Protein AF-A0A6N9EK48-F1 (afdb_monomer_lite)

pLDDT: mean 74.28, std 19.23, range [39.38, 97.25]

Structure (mmCIF, N/CA/C/O backbone):
data_AF-A0A6N9EK48-F1
#
_entry.id   AF-A0A6N9EK48-F1
#
loop_
_atom_site.group_PDB
_atom_site.id
_atom_site.type_symbol
_atom_site.label_atom_id
_atom_site.label_alt_id
_atom_site.label_comp_id
_atom_site.label_asym_id
_atom_site.label_entity_id
_atom_site.label_seq_id
_atom_site.pdbx_PDB_ins_code
_atom_site.Cartn_x
_atom_site.Cartn_y
_atom_site.Cartn_z
_atom_site.occupancy
_atom_site.B_iso_or_equiv
_atom_site.auth_seq_id
_atom_site.auth_comp_id
_atom_site.auth_asym_id
_atom_site.auth_atom_id
_atom_site.pdbx_PDB_model_num
ATOM 1 N N . LYS A 1 1 ? -5.138 18.893 -32.534 1.00 39.38 1 LYS A N 1
ATOM 2 C CA . LYS A 1 1 ? -4.232 19.835 -33.237 1.00 39.38 1 LYS A CA 1
ATOM 3 C C . LYS A 1 1 ? -2.852 19.196 -33.257 1.00 39.38 1 LYS A C 1
ATOM 5 O O . LYS A 1 1 ? -2.486 18.697 -32.199 1.00 39.38 1 LYS A O 1
ATOM 10 N N . PRO A 1 2 ? -2.141 19.183 -34.395 1.00 40.47 2 PRO A N 1
ATOM 11 C CA . PRO A 1 2 ? -0.742 18.770 -34.413 1.00 40.47 2 PRO A CA 1
ATOM 12 C C . PRO A 1 2 ? 0.052 19.804 -33.600 1.00 40.47 2 PRO A C 1
ATOM 14 O O . PRO A 1 2 ? -0.186 21.005 -33.763 1.00 40.47 2 PRO A O 1
ATOM 17 N N . GLY A 1 3 ? 0.881 19.352 -32.662 1.00 49.06 3 GLY A N 1
ATOM 18 C CA . GLY A 1 3 ? 1.654 20.216 -31.760 1.00 49.06 3 GLY A CA 1
ATOM 19 C C . GLY A 1 3 ? 1.136 20.331 -30.319 1.00 49.06 3 GLY A C 1
ATOM 20 O O . GLY A 1 3 ? 1.415 21.323 -29.653 1.00 49.06 3 GLY A O 1
ATOM 21 N N . GLN A 1 4 ? 0.365 19.360 -29.815 1.00 52.47 4 GLN A N 1
ATOM 22 C CA . GLN A 1 4 ? 0.114 19.224 -28.365 1.00 52.47 4 GLN A CA 1
ATOM 23 C C . GLN A 1 4 ? 0.674 17.916 -27.778 1.00 52.47 4 GLN A C 1
ATOM 25 O O . GLN A 1 4 ? 0.367 17.588 -26.635 1.00 52.47 4 GLN A O 1
ATOM 30 N N . GLU A 1 5 ? 1.464 17.157 -28.537 1.00 53.06 5 GLU A N 1
ATOM 31 C CA . GLU A 1 5 ? 2.051 1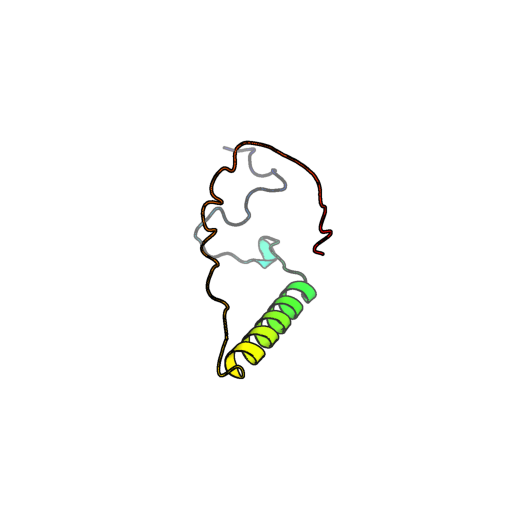5.889 -28.079 1.00 53.06 5 GLU A CA 1
ATOM 32 C C . GLU A 1 5 ? 3.225 16.051 -27.092 1.00 53.06 5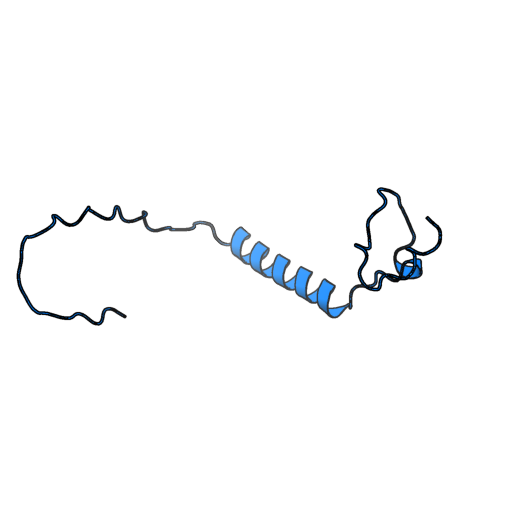 GLU A C 1
ATOM 34 O O . GLU A 1 5 ? 3.527 15.108 -26.371 1.00 53.06 5 GLU A O 1
ATOM 39 N N . ASP A 1 6 ? 3.788 17.256 -26.939 1.00 51.53 6 ASP A N 1
ATOM 40 C CA . ASP A 1 6 ? 5.072 17.451 -26.239 1.00 51.53 6 ASP A CA 1
ATOM 41 C C . ASP A 1 6 ? 4.969 18.138 -24.862 1.00 51.53 6 ASP A C 1
ATOM 43 O O . ASP A 1 6 ? 5.912 18.778 -24.395 1.00 51.53 6 ASP A O 1
ATOM 47 N N . LEU A 1 7 ? 3.817 18.061 -24.187 1.00 53.16 7 LEU A N 1
ATOM 48 C CA . LEU A 1 7 ? 3.685 18.604 -22.829 1.00 53.16 7 LEU A CA 1
ATOM 49 C C . LEU A 1 7 ? 4.147 17.563 -21.795 1.00 53.16 7 LEU A C 1
ATOM 51 O O . LEU A 1 7 ? 3.498 16.524 -21.675 1.00 53.16 7 LEU A O 1
ATOM 55 N N . PRO A 1 8 ? 5.184 17.851 -20.981 1.00 55.12 8 PRO A N 1
ATOM 56 C CA . PRO A 1 8 ? 5.837 16.863 -20.113 1.00 55.12 8 PRO A CA 1
ATOM 57 C C . PRO A 1 8 ? 4.952 16.320 -18.975 1.00 55.12 8 PRO A C 1
ATOM 59 O O . PRO A 1 8 ? 5.349 15.379 -18.298 1.00 55.12 8 PRO A O 1
ATOM 62 N N . CYS A 1 9 ? 3.762 16.899 -18.758 1.00 48.91 9 CYS A N 1
ATOM 63 C CA . CYS A 1 9 ? 2.877 16.586 -17.628 1.00 48.91 9 CYS A CA 1
ATOM 64 C C . CYS A 1 9 ? 1.388 16.459 -18.011 1.00 48.91 9 CYS A C 1
ATOM 66 O O . CYS A 1 9 ? 0.524 16.693 -17.162 1.00 48.91 9 CYS A O 1
ATOM 68 N N . ARG A 1 10 ? 1.035 16.162 -19.273 1.00 56.03 10 ARG A N 1
ATOM 69 C CA . ARG A 1 10 ? -0.376 15.862 -19.607 1.00 56.03 10 ARG A CA 1
ATOM 70 C C . ARG A 1 10 ? -0.880 14.720 -18.696 1.00 56.03 10 ARG A C 1
ATOM 72 O O . ARG A 1 10 ? -0.117 13.784 -18.472 1.00 56.03 10 ARG A O 1
ATOM 79 N N . PRO A 1 11 ? -2.114 14.773 -18.147 1.00 56.91 11 PRO A N 1
ATOM 80 C CA . PRO A 1 11 ? -2.623 13.681 -17.322 1.00 56.91 11 PRO A CA 1
ATOM 81 C C . PRO A 1 11 ? -2.629 12.415 -18.177 1.00 56.91 11 PRO A C 1
ATOM 83 O O . PRO A 1 11 ? -3.275 12.382 -19.220 1.00 56.91 11 PRO A O 1
ATOM 86 N N . LEU A 1 12 ? -1.848 11.415 -17.764 1.00 58.09 12 LEU A N 1
ATOM 87 C CA . LEU A 1 12 ? -1.487 10.261 -18.598 1.00 58.09 12 LEU A CA 1
ATOM 88 C C . LEU A 1 12 ? -2.698 9.413 -19.019 1.00 58.09 12 LEU A C 1
ATOM 90 O O . LEU A 1 12 ? -2.607 8.645 -19.961 1.00 58.09 12 LEU A O 1
ATOM 94 N N . ILE A 1 13 ? -3.858 9.611 -18.388 1.00 60.81 13 ILE A N 1
ATOM 95 C CA . ILE A 1 13 ? -5.113 8.944 -18.734 1.00 60.81 13 ILE A CA 1
ATOM 96 C C . ILE A 1 13 ? -6.117 10.016 -19.182 1.00 60.81 13 ILE A C 1
ATOM 98 O O . ILE A 1 13 ? -6.933 10.502 -18.400 1.00 60.81 13 ILE A O 1
ATOM 102 N N . GLN A 1 14 ? -6.027 10.443 -20.444 1.00 59.38 14 GLN A N 1
ATOM 103 C CA . GLN A 1 14 ? -7.040 11.300 -21.090 1.00 59.38 14 GLN A CA 1
ATOM 104 C C . GLN A 1 14 ? -8.004 10.515 -21.993 1.00 59.38 14 GLN A C 1
ATOM 106 O O . GLN A 1 14 ? -8.952 11.098 -22.516 1.00 59.38 14 GLN A O 1
ATOM 111 N N . ASN A 1 15 ? -7.798 9.204 -22.148 1.00 62.44 15 ASN A N 1
ATOM 112 C CA . ASN A 1 15 ? -8.617 8.327 -22.978 1.00 62.44 15 ASN A CA 1
ATOM 113 C C . ASN A 1 15 ? -9.182 7.169 -22.137 1.00 62.44 15 ASN A C 1
ATOM 115 O O . ASN A 1 15 ? -8.452 6.531 -21.387 1.00 62.44 15 ASN A O 1
ATOM 119 N N . TRP A 1 16 ? -10.478 6.878 -22.274 1.00 64.88 16 TRP A N 1
ATOM 120 C CA . TRP A 1 16 ? -11.172 5.784 -21.571 1.00 64.88 16 TRP A CA 1
ATOM 121 C C . TRP A 1 16 ? -11.038 4.441 -22.315 1.00 64.88 16 TRP A C 1
ATOM 123 O O . TRP A 1 16 ? -12.025 3.742 -22.540 1.00 64.88 16 TRP A O 1
ATOM 133 N N . GLY A 1 17 ? -9.827 4.114 -22.768 1.00 76.94 17 GLY A N 1
ATOM 134 C CA . GLY A 1 17 ? -9.520 2.908 -23.541 1.00 76.94 17 GLY A CA 1
ATOM 135 C C . GLY A 1 17 ? -8.440 2.061 -22.873 1.00 76.94 17 GLY A C 1
ATOM 136 O O . GLY A 1 17 ? -7.728 2.536 -21.996 1.00 76.94 17 GLY A O 1
ATOM 137 N N . TYR A 1 18 ? -8.326 0.799 -23.285 1.00 83.75 18 TYR A N 1
ATOM 138 C CA . TYR A 1 18 ? -7.250 -0.080 -22.829 1.00 83.75 18 TYR A CA 1
ATOM 139 C C . TYR A 1 18 ? -6.004 0.121 -23.688 1.00 83.75 18 TYR A C 1
ATOM 141 O O . TYR A 1 18 ? -6.094 0.143 -24.916 1.00 83.75 18 TYR A O 1
ATOM 149 N N . GLU A 1 19 ? -4.847 0.211 -23.045 1.00 82.94 19 GLU A N 1
ATOM 150 C CA . GLU A 1 19 ? -3.546 0.324 -23.697 1.00 82.94 19 GLU A CA 1
ATOM 151 C C . GLU A 1 19 ? -2.478 -0.448 -22.916 1.00 82.94 19 GLU A C 1
ATOM 153 O O . GLU A 1 19 ? -2.686 -0.836 -21.764 1.00 82.94 19 GLU A O 1
ATOM 158 N N . ASP A 1 20 ? -1.340 -0.702 -23.561 1.00 89.44 20 ASP A N 1
ATOM 159 C CA . ASP A 1 20 ? -0.180 -1.284 -22.893 1.00 89.44 20 ASP A CA 1
ATOM 160 C C . ASP A 1 20 ? 0.542 -0.209 -22.069 1.00 89.44 20 ASP A C 1
ATOM 162 O O . ASP A 1 20 ? 1.167 0.707 -22.607 1.00 89.44 20 ASP A O 1
ATOM 166 N N . LEU A 1 21 ? 0.465 -0.349 -20.746 1.00 85.81 21 LEU A N 1
ATOM 167 C CA . LEU A 1 21 ? 1.014 0.603 -19.781 1.00 85.81 21 LEU A CA 1
ATOM 168 C C . LEU A 1 21 ? 2.547 0.677 -19.826 1.00 85.81 21 LEU A C 1
ATOM 170 O O . LEU A 1 21 ? 3.112 1.734 -19.536 1.00 85.81 21 LEU A O 1
ATOM 174 N N . LEU A 1 22 ? 3.225 -0.408 -20.227 1.00 87.38 22 LEU A N 1
ATOM 175 C CA . LEU A 1 22 ? 4.682 -0.405 -20.387 1.00 87.38 22 LEU A CA 1
ATOM 176 C C . LEU A 1 22 ? 5.092 0.438 -21.597 1.00 87.38 22 LEU A C 1
ATOM 178 O O . LEU A 1 22 ? 5.991 1.271 -21.484 1.00 87.38 22 LEU A O 1
ATOM 182 N N . ALA A 1 23 ? 4.407 0.262 -22.730 1.00 86.88 23 ALA A N 1
ATOM 183 C CA . ALA A 1 23 ? 4.633 1.059 -23.934 1.00 86.88 23 ALA A CA 1
ATOM 184 C C . ALA A 1 23 ? 4.263 2.541 -23.735 1.00 86.88 23 ALA A C 1
ATOM 186 O O . ALA A 1 23 ? 4.931 3.415 -24.284 1.00 86.88 23 ALA A O 1
ATOM 187 N N . ALA A 1 24 ? 3.247 2.827 -22.913 1.00 85.12 24 ALA A N 1
ATOM 188 C CA . ALA A 1 24 ? 2.850 4.183 -22.530 1.00 85.12 24 ALA A CA 1
ATOM 189 C C . ALA A 1 24 ? 3.812 4.854 -21.522 1.00 85.12 24 ALA A C 1
ATOM 191 O O . ALA A 1 24 ? 3.668 6.040 -21.228 1.00 85.12 24 ALA A O 1
ATOM 192 N N . GLY A 1 25 ? 4.792 4.118 -20.980 1.00 86.12 25 GLY A N 1
ATOM 193 C CA . GLY A 1 25 ? 5.755 4.639 -20.003 1.00 86.12 25 GLY A CA 1
ATOM 194 C C . GLY A 1 25 ? 5.174 4.860 -18.602 1.00 86.12 25 GLY A C 1
ATOM 195 O O . GLY A 1 25 ? 5.795 5.537 -17.781 1.00 86.12 25 GLY A O 1
ATOM 196 N N . ILE A 1 26 ? 4.004 4.286 -18.310 1.00 84.31 26 ILE A N 1
ATOM 197 C CA . ILE A 1 26 ? 3.341 4.363 -17.005 1.00 84.31 26 ILE A CA 1
ATOM 198 C C . ILE A 1 26 ? 3.851 3.200 -16.153 1.00 84.31 26 ILE A C 1
ATOM 200 O O . ILE A 1 26 ? 3.290 2.104 -16.151 1.00 84.31 26 ILE A O 1
ATOM 204 N N . VAL A 1 27 ? 4.961 3.429 -15.452 1.00 88.88 27 VAL A N 1
ATOM 205 C CA . VAL A 1 27 ? 5.625 2.408 -14.632 1.00 88.88 27 VAL A CA 1
ATOM 206 C C . VAL A 1 27 ? 5.767 2.901 -13.199 1.00 88.88 27 VAL A C 1
ATOM 208 O O . VAL A 1 27 ? 6.473 3.872 -12.934 1.00 88.88 27 VAL A O 1
ATOM 211 N N . ASP A 1 28 ? 5.143 2.189 -12.263 1.00 92.62 28 ASP A N 1
ATOM 212 C CA . ASP A 1 28 ? 5.319 2.446 -10.837 1.00 92.62 28 ASP A CA 1
ATOM 21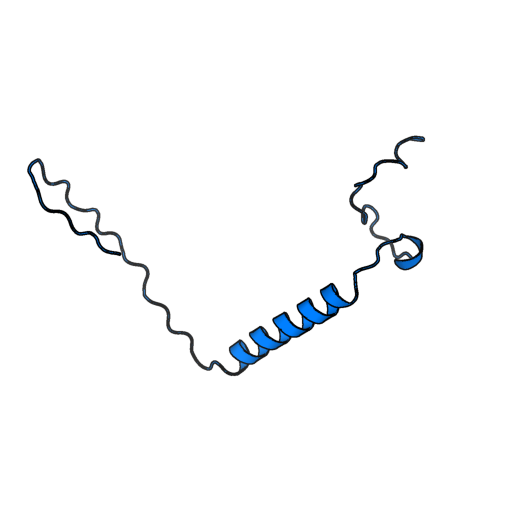3 C C . ASP A 1 28 ? 6.580 1.746 -10.300 1.00 92.62 28 ASP A C 1
ATOM 215 O O . ASP A 1 28 ? 6.805 0.560 -10.570 1.00 92.62 28 ASP A O 1
ATOM 219 N N . PRO A 1 29 ? 7.415 2.425 -9.489 1.00 92.94 29 PRO A N 1
ATOM 220 C CA . PRO A 1 29 ? 8.545 1.778 -8.840 1.00 92.94 29 PRO A CA 1
A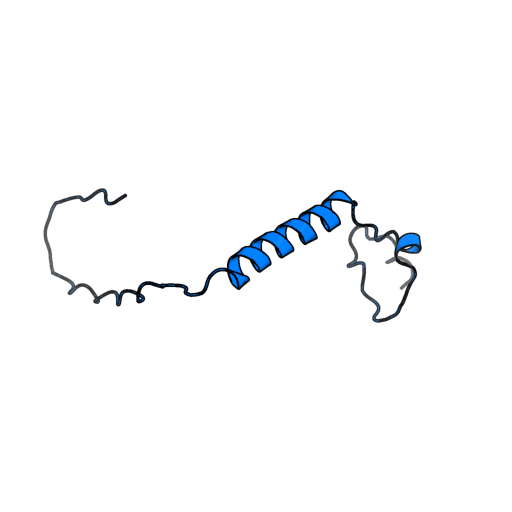TOM 221 C C . PRO A 1 29 ? 8.071 0.647 -7.923 1.00 92.94 29 PRO A C 1
ATOM 223 O O . PRO A 1 29 ? 7.204 0.851 -7.075 1.00 92.94 29 PRO A O 1
ATOM 226 N N . ALA A 1 30 ? 8.724 -0.517 -7.986 1.00 94.06 30 ALA A N 1
ATOM 227 C CA . ALA A 1 30 ? 8.336 -1.695 -7.198 1.00 94.06 30 ALA A CA 1
ATOM 228 C C . ALA A 1 30 ? 8.213 -1.422 -5.683 1.00 94.06 30 ALA A C 1
ATOM 230 O O . ALA A 1 30 ? 7.383 -2.016 -4.992 1.00 94.06 30 ALA A O 1
ATOM 231 N N . LYS A 1 31 ? 9.020 -0.490 -5.152 1.00 94.44 31 LYS A N 1
ATOM 232 C CA . LYS A 1 31 ? 8.945 -0.060 -3.749 1.00 94.44 31 LYS A CA 1
ATOM 233 C C . LYS A 1 31 ? 7.615 0.626 -3.420 1.00 94.44 31 LYS A C 1
ATOM 235 O O . LYS A 1 31 ? 7.095 0.393 -2.335 1.00 94.44 31 LYS A O 1
ATOM 240 N N . VAL A 1 32 ? 7.067 1.435 -4.327 1.00 96.75 32 VAL A N 1
ATOM 241 C CA . VAL A 1 32 ? 5.806 2.164 -4.118 1.00 96.75 32 VAL A CA 1
ATOM 242 C C . VAL A 1 32 ? 4.658 1.172 -3.971 1.00 96.75 32 VAL A C 1
ATOM 244 O O . VAL A 1 32 ? 3.992 1.168 -2.937 1.00 96.75 32 VAL A O 1
ATOM 247 N N . THR A 1 33 ? 4.495 0.256 -4.929 1.00 95.12 33 THR A N 1
ATOM 248 C CA . THR A 1 33 ? 3.420 -0.747 -4.899 1.00 95.12 33 THR A CA 1
ATOM 249 C C . THR A 1 33 ? 3.544 -1.682 -3.694 1.00 95.12 33 THR A C 1
ATOM 251 O O . THR A 1 33 ? 2.557 -1.944 -3.006 1.00 95.12 33 THR A O 1
ATOM 254 N N . ARG A 1 34 ? 4.763 -2.146 -3.375 1.00 96.69 34 ARG A N 1
ATOM 255 C CA . ARG A 1 34 ? 5.000 -3.026 -2.219 1.00 96.69 34 ARG A CA 1
ATOM 256 C C . ARG A 1 34 ? 4.685 -2.331 -0.898 1.00 96.69 34 ARG A C 1
ATOM 258 O O . ARG A 1 34 ? 3.977 -2.899 -0.071 1.00 96.69 34 ARG A O 1
ATOM 265 N N . SER A 1 35 ? 5.219 -1.129 -0.684 1.00 96.31 35 SER A N 1
ATOM 266 C CA . SER A 1 35 ? 4.996 -0.388 0.559 1.00 96.31 35 SER A CA 1
ATOM 267 C C . SER A 1 35 ? 3.532 0.016 0.720 1.00 96.31 35 SER A C 1
ATOM 269 O O . SER A 1 35 ? 3.003 -0.106 1.821 1.00 96.31 35 SER A O 1
ATOM 271 N N . ALA A 1 36 ? 2.855 0.416 -0.361 1.00 96.81 36 ALA A N 1
ATOM 272 C CA . ALA A 1 36 ? 1.428 0.726 -0.329 1.00 96.81 36 ALA A CA 1
ATOM 273 C C . ALA A 1 36 ? 0.596 -0.482 0.129 1.00 96.81 36 ALA A C 1
ATOM 275 O O . ALA A 1 36 ? -0.205 -0.359 1.056 1.00 96.81 36 ALA A O 1
ATOM 276 N N . LEU A 1 37 ? 0.840 -1.662 -0.453 1.00 95.81 37 LEU A N 1
ATOM 277 C CA . LEU A 1 37 ? 0.118 -2.882 -0.091 1.00 95.81 37 LEU A CA 1
ATOM 278 C C . LEU A 1 37 ? 0.390 -3.310 1.357 1.00 95.81 37 LEU A C 1
ATOM 280 O O . LEU A 1 37 ? -0.539 -3.655 2.081 1.00 95.81 37 LEU A O 1
ATOM 284 N N . GLN A 1 38 ? 1.652 -3.271 1.793 1.00 96.88 38 GLN A N 1
ATOM 285 C CA . GLN A 1 38 ? 2.029 -3.646 3.160 1.00 96.88 38 GLN A CA 1
ATOM 286 C C . GLN A 1 38 ? 1.406 -2.715 4.205 1.00 96.88 38 GLN A C 1
ATOM 288 O O . GL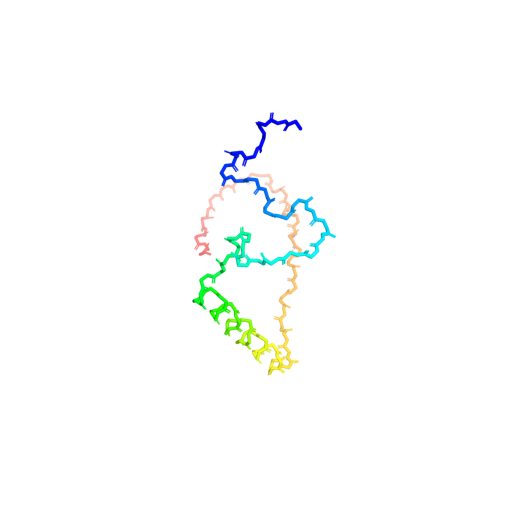N A 1 38 ? 0.890 -3.188 5.216 1.00 96.88 38 GLN A O 1
ATOM 293 N N . ASN A 1 39 ? 1.404 -1.406 3.947 1.00 94.75 39 ASN A N 1
ATOM 294 C CA . ASN A 1 39 ? 0.785 -0.428 4.838 1.00 94.75 39 ASN A CA 1
ATOM 295 C C . ASN A 1 39 ? -0.737 -0.619 4.895 1.00 94.75 39 ASN A C 1
ATOM 297 O O . ASN A 1 39 ? -1.306 -0.627 5.985 1.00 94.75 39 ASN A O 1
ATOM 301 N N . ALA A 1 40 ? -1.386 -0.839 3.746 1.00 95.88 40 ALA A N 1
ATOM 302 C CA . ALA A 1 40 ? -2.821 -1.111 3.686 1.00 95.88 40 ALA A CA 1
ATOM 303 C C . ALA A 1 40 ? -3.192 -2.388 4.456 1.00 95.88 40 ALA A C 1
ATOM 305 O O . ALA A 1 40 ? -4.107 -2.366 5.278 1.00 95.88 40 ALA A O 1
ATOM 306 N N . ALA A 1 41 ? -2.448 -3.478 4.249 1.00 96.94 41 ALA A N 1
ATOM 307 C CA . ALA A 1 41 ? -2.661 -4.736 4.960 1.00 96.94 41 ALA A CA 1
ATOM 308 C C . ALA A 1 41 ? -2.450 -4.592 6.478 1.00 96.94 41 ALA A C 1
ATOM 310 O O . ALA A 1 41 ? -3.201 -5.177 7.253 1.00 96.94 41 ALA A O 1
ATOM 311 N N . SER A 1 42 ? -1.473 -3.787 6.906 1.00 97.25 42 SER A N 1
ATOM 312 C CA . SER A 1 42 ? -1.212 -3.507 8.324 1.00 97.25 42 SER A CA 1
ATOM 313 C C . SER A 1 42 ? -2.398 -2.810 9.002 1.00 97.25 42 SER A C 1
ATOM 315 O O . SER A 1 42 ? -2.898 -3.290 10.021 1.00 97.25 42 SER A O 1
ATOM 317 N N . ILE A 1 43 ? -2.911 -1.725 8.404 1.00 95.94 43 ILE A N 1
ATOM 318 C CA . ILE A 1 43 ? -4.092 -1.021 8.928 1.00 95.94 43 ILE A CA 1
ATOM 319 C C . ILE A 1 43 ? -5.324 -1.931 8.903 1.00 95.94 43 ILE A C 1
ATOM 321 O O . ILE A 1 43 ? -6.047 -1.999 9.894 1.00 95.94 43 ILE A O 1
ATOM 325 N N . ALA A 1 44 ? -5.548 -2.661 7.806 1.00 94.44 44 ALA A N 1
ATOM 326 C CA . ALA A 1 44 ? -6.667 -3.594 7.698 1.00 94.44 44 ALA A CA 1
ATOM 327 C C . ALA A 1 44 ? -6.615 -4.678 8.787 1.00 94.44 44 ALA A C 1
ATOM 329 O O . ALA A 1 44 ? -7.642 -4.986 9.387 1.00 94.44 44 ALA A O 1
ATOM 330 N N . GLY A 1 45 ? -5.423 -5.206 9.089 1.00 95.44 45 GLY A N 1
ATOM 331 C CA . GLY A 1 45 ? -5.209 -6.150 10.184 1.00 95.44 45 GLY A CA 1
ATOM 332 C C . GLY A 1 45 ? -5.589 -5.558 11.539 1.00 95.44 45 GLY A C 1
ATOM 333 O O . GLY A 1 45 ? -6.372 -6.167 12.263 1.00 95.44 45 GLY A O 1
ATOM 334 N N . MET A 1 46 ? -5.113 -4.348 11.852 1.00 92.31 46 MET A N 1
ATOM 335 C CA . MET A 1 46 ? -5.478 -3.667 13.100 1.00 92.31 46 MET A CA 1
ATOM 336 C C . MET A 1 46 ? -6.990 -3.463 13.219 1.00 92.31 46 MET A C 1
ATOM 338 O O . MET A 1 46 ? -7.560 -3.806 14.252 1.00 92.31 46 MET A O 1
ATOM 342 N N . VAL A 1 47 ? -7.642 -2.964 12.163 1.00 92.56 47 VAL A N 1
ATOM 343 C CA . VAL A 1 47 ? -9.095 -2.724 12.148 1.00 92.56 47 VAL A CA 1
ATOM 344 C C . VAL A 1 47 ? -9.875 -4.022 12.359 1.00 92.56 47 VAL A C 1
ATOM 346 O O . VAL A 1 47 ? -10.786 -4.039 13.176 1.00 92.56 47 VAL A O 1
ATOM 349 N N . LEU A 1 48 ? -9.502 -5.115 11.685 1.00 93.38 48 LEU A N 1
ATOM 350 C CA . LEU A 1 48 ? -10.191 -6.404 11.827 1.00 93.38 48 LEU A CA 1
ATOM 351 C C . LEU A 1 48 ? -10.062 -7.009 13.230 1.00 93.38 48 LEU A C 1
ATOM 353 O O . LEU A 1 48 ? -10.967 -7.709 13.663 1.00 93.38 48 LEU A O 1
ATOM 357 N N . THR A 1 49 ? -8.950 -6.765 13.926 1.00 92.94 49 THR A N 1
ATOM 358 C CA . THR A 1 49 ? -8.730 -7.263 15.298 1.00 92.94 49 THR A CA 1
ATOM 359 C C . THR A 1 49 ? -9.210 -6.305 16.389 1.00 92.94 49 THR A C 1
ATOM 361 O O . THR A 1 49 ? -9.164 -6.646 17.570 1.00 92.94 49 THR A O 1
ATOM 364 N N . THR A 1 50 ? -9.634 -5.094 16.020 1.00 87.88 50 THR A N 1
ATOM 365 C CA . THR A 1 50 ? -10.132 -4.094 16.968 1.00 87.88 50 THR A CA 1
ATOM 366 C C . THR A 1 50 ? -11.647 -4.217 17.065 1.00 87.88 50 THR A C 1
ATOM 368 O O . THR A 1 50 ? -12.381 -3.684 16.241 1.00 87.88 50 THR A O 1
ATOM 371 N N . GLU A 1 51 ? -12.120 -4.907 18.098 1.00 88.62 51 GLU A N 1
ATOM 372 C CA . GLU A 1 51 ? -13.552 -5.170 18.315 1.00 88.62 51 GLU A CA 1
ATOM 373 C C . GLU A 1 51 ? -14.369 -3.914 18.684 1.00 88.62 51 GLU A C 1
ATOM 375 O O . GLU A 1 51 ? -15.590 -3.900 18.541 1.00 88.62 51 GLU A O 1
ATOM 380 N N . CYS A 1 52 ? -13.729 -2.851 19.191 1.00 87.38 52 CYS A N 1
ATOM 381 C CA . CYS A 1 52 ? -14.413 -1.624 19.606 1.00 87.38 52 CYS A CA 1
ATOM 382 C C . CYS A 1 52 ? -13.524 -0.383 19.450 1.00 87.38 52 CYS A C 1
ATOM 384 O O . CYS A 1 52 ? -12.334 -0.417 19.761 1.00 87.38 52 CYS A O 1
ATOM 386 N N . ILE A 1 53 ? -14.132 0.725 19.017 1.00 85.44 53 ILE A N 1
ATOM 387 C CA . ILE A 1 53 ? -13.520 2.055 18.955 1.00 85.44 53 ILE A CA 1
ATOM 388 C C . ILE A 1 53 ? -14.324 2.971 19.879 1.00 85.44 53 ILE A C 1
ATOM 390 O O . ILE A 1 53 ? -15.522 3.166 19.674 1.00 85.44 53 ILE A O 1
ATOM 394 N N . VAL A 1 54 ? -13.666 3.533 20.893 1.00 91.12 54 VAL A N 1
ATOM 395 C CA . VAL A 1 54 ? -14.256 4.537 21.787 1.00 91.12 54 VAL A CA 1
ATOM 396 C C . VAL A 1 54 ? -13.882 5.918 21.261 1.00 91.12 54 VAL A C 1
ATOM 398 O O . VAL A 1 54 ? -12.708 6.186 21.020 1.00 91.12 54 VAL A O 1
ATOM 401 N N . ALA A 1 55 ? -14.879 6.779 21.072 1.00 91.62 55 ALA A N 1
ATOM 402 C CA . ALA A 1 55 ? -14.691 8.175 20.701 1.00 91.62 55 ALA A CA 1
ATOM 403 C C . ALA A 1 55 ? -15.330 9.070 21.766 1.00 91.62 55 ALA A C 1
ATOM 405 O O . ALA A 1 55 ? -16.449 8.797 22.210 1.00 91.62 55 ALA A O 1
ATOM 406 N N . ASP A 1 56 ? -14.627 10.132 22.155 1.00 89.38 56 ASP A N 1
ATOM 407 C CA . ASP A 1 56 ? -15.175 11.151 23.044 1.00 89.38 56 ASP A CA 1
ATOM 408 C C . ASP A 1 56 ? -16.301 11.919 22.346 1.00 89.38 56 ASP A C 1
ATOM 410 O O . ASP A 1 56 ? -16.291 12.122 21.125 1.00 89.38 56 ASP A O 1
ATOM 414 N N . LEU A 1 57 ? -17.301 12.351 23.117 1.00 86.38 57 LEU A N 1
ATOM 415 C CA . LEU A 1 57 ? -18.352 13.194 22.564 1.00 86.38 57 LEU A CA 1
ATOM 416 C C . LEU A 1 57 ? -17.759 14.555 22.177 1.00 86.38 57 LEU A C 1
ATOM 418 O O . LEU A 1 57 ? -16.975 15.114 22.944 1.00 86.38 57 LEU A O 1
ATOM 422 N N . PRO A 1 58 ? -18.165 15.135 21.033 1.00 84.44 58 PRO A N 1
ATOM 423 C CA . PRO A 1 58 ? -17.759 16.488 20.690 1.00 84.44 58 PRO A CA 1
ATOM 424 C C . PRO A 1 58 ? -18.247 17.446 21.780 1.00 84.44 58 PRO A C 1
ATOM 426 O O . PRO A 1 58 ? -19.450 17.530 22.050 1.00 84.44 58 PRO A O 1
ATOM 429 N N . GLU A 1 59 ? -17.317 18.166 22.407 1.00 81.19 59 GLU A N 1
ATOM 430 C CA . GLU A 1 59 ? -17.655 19.172 23.406 1.00 81.19 59 GLU A CA 1
ATOM 431 C C . GLU A 1 59 ? -18.558 20.231 22.768 1.00 81.19 59 GLU A C 1
ATOM 433 O O . GLU A 1 59 ? -18.205 20.889 21.780 1.00 81.19 59 GLU A O 1
ATOM 438 N N . LYS A 1 60 ? -19.750 20.426 23.340 1.00 74.25 60 LYS A N 1
ATOM 439 C CA . LYS A 1 60 ? -20.497 21.651 23.079 1.00 74.25 60 LYS A CA 1
ATOM 440 C C . LYS A 1 60 ? -19.676 22.763 23.709 1.00 74.25 60 LYS A C 1
ATOM 442 O O . LYS A 1 60 ? -19.655 22.873 24.928 1.00 74.25 60 LYS A O 1
ATOM 447 N N . LYS A 1 61 ? -19.020 23.582 22.884 1.00 66.94 61 LYS A N 1
ATOM 448 C CA . LYS A 1 61 ? -18.547 24.896 23.322 1.00 66.94 61 LYS A CA 1
ATOM 449 C C . LYS A 1 61 ? -19.766 25.626 23.871 1.00 66.94 61 LYS A C 1
ATOM 451 O O . LYS A 1 61 ? -20.585 26.123 23.095 1.00 66.94 61 LYS A O 1
ATOM 456 N N . GLU A 1 62 ? -19.935 25.626 25.189 1.00 58.56 62 GLU A N 1
ATOM 457 C CA . GLU A 1 62 ? -20.847 26.559 25.824 1.00 58.56 62 GLU A CA 1
ATOM 458 C C . GLU A 1 62 ? -20.385 27.938 25.368 1.00 58.56 62 GLU A C 1
ATOM 460 O O . GLU A 1 62 ? -19.201 28.271 25.462 1.00 58.56 62 GLU A O 1
ATOM 465 N N . ALA A 1 63 ? -21.289 28.699 24.748 1.00 57.81 63 ALA A N 1
ATOM 466 C CA . ALA A 1 63 ? -21.020 30.090 24.453 1.00 57.81 63 ALA A CA 1
ATOM 467 C C . ALA A 1 63 ? -20.720 30.741 25.801 1.00 57.81 63 ALA A C 1
ATOM 469 O O . ALA A 1 63 ? -21.637 30.947 26.597 1.00 57.81 63 ALA A O 1
ATOM 470 N N . ALA A 1 64 ? -19.432 30.965 26.074 1.00 57.00 64 ALA A N 1
ATOM 471 C CA . ALA A 1 64 ? -18.988 31.594 27.299 1.00 57.00 64 ALA A CA 1
ATOM 472 C C . ALA A 1 64 ? -19.829 32.865 27.467 1.00 57.00 64 ALA A C 1
ATOM 474 O O . ALA A 1 64 ? -19.876 33.676 26.531 1.00 57.00 64 ALA A O 1
ATOM 475 N N . PRO A 1 65 ? -20.560 33.029 28.585 1.00 50.50 65 PRO A N 1
ATOM 476 C CA . PRO A 1 65 ? -21.284 34.262 28.812 1.00 50.50 65 PRO A CA 1
ATOM 477 C C . PRO A 1 65 ? -20.263 35.392 28.724 1.00 50.50 65 PRO A C 1
ATOM 479 O O . PRO A 1 65 ? -19.242 35.368 29.410 1.00 50.50 65 PRO A O 1
ATOM 482 N N . ALA A 1 66 ? -20.504 36.345 27.822 1.00 55.78 66 ALA A N 1
ATOM 483 C CA . ALA A 1 66 ? -19.663 37.520 27.682 1.00 55.78 66 ALA A CA 1
ATOM 484 C C . ALA A 1 66 ? -19.718 38.294 29.005 1.00 55.78 66 ALA A C 1
ATOM 486 O O . ALA A 1 66 ? -20.656 39.049 29.255 1.00 55.78 66 ALA A O 1
ATOM 487 N N . ALA A 1 67 ? -18.742 38.053 29.880 1.00 48.97 67 ALA A N 1
ATOM 488 C CA . ALA A 1 67 ? -18.600 38.781 31.125 1.00 48.97 67 ALA A CA 1
ATOM 489 C C . ALA A 1 67 ? -18.002 40.162 30.804 1.00 48.97 67 ALA A C 1
ATOM 491 O O . ALA A 1 67 ? -16.918 40.244 30.215 1.00 48.97 67 ALA A O 1
ATOM 492 N N . PRO A 1 68 ? -18.692 41.263 31.144 1.00 45.50 68 PRO A N 1
ATOM 493 C CA . PRO A 1 68 ? -18.172 42.596 30.915 1.00 45.50 68 PRO A CA 1
ATOM 494 C C . PRO A 1 68 ? -17.095 42.912 31.958 1.00 45.50 68 PRO A C 1
ATOM 496 O O . PRO A 1 68 ? -17.391 43.307 33.081 1.00 45.50 68 PRO A O 1
ATOM 499 N N . GLY A 1 69 ? -15.837 42.790 31.537 1.00 50.91 69 GLY A N 1
ATOM 500 C CA . GLY A 1 69 ? -14.696 43.443 32.170 1.00 50.91 69 GLY A CA 1
ATOM 501 C C . GLY A 1 69 ? -13.909 42.606 33.180 1.00 50.91 69 GLY A C 1
ATOM 502 O O . GLY A 1 69 ? -14.459 42.004 34.092 1.00 50.91 69 GLY A O 1
ATOM 503 N N . GLY A 1 70 ? -12.582 42.704 33.053 1.00 42.03 70 GLY A N 1
ATOM 504 C CA . GLY A 1 70 ? -11.652 42.543 34.168 1.00 42.03 70 GLY A CA 1
ATOM 505 C C . GLY A 1 70 ? -10.818 41.264 34.175 1.00 42.03 70 GLY A C 1
ATOM 506 O O . GLY A 1 70 ? -11.265 40.242 34.663 1.00 42.03 70 GLY A O 1
ATOM 507 N N . GLY A 1 71 ? -9.555 41.408 33.762 1.00 47.75 71 GLY A N 1
ATOM 508 C CA . GLY A 1 71 ? -8.416 41.043 34.610 1.00 47.75 71 GLY A CA 1
ATOM 509 C C . GLY A 1 71 ? -7.984 39.575 34.705 1.00 47.75 71 GLY A C 1
ATOM 510 O O . GLY A 1 71 ? -8.675 38.758 35.285 1.00 47.75 71 GLY A O 1
ATOM 511 N N . MET A 1 72 ? -6.722 39.364 34.312 1.00 53.31 72 MET A N 1
ATOM 512 C CA . MET A 1 72 ? -5.708 38.543 34.994 1.00 53.31 72 MET A CA 1
ATOM 513 C C . MET A 1 72 ? -5.953 37.034 35.164 1.00 53.31 72 MET A C 1
ATOM 515 O O . MET A 1 72 ? -6.809 36.607 35.924 1.00 53.31 72 MET A O 1
ATOM 519 N N . GLY A 1 73 ? -5.016 36.246 34.636 1.00 51.47 73 GLY A N 1
ATOM 520 C CA . GLY A 1 73 ? -4.767 34.880 35.098 1.00 51.47 73 GLY A CA 1
ATOM 521 C C . GLY A 1 73 ? -4.585 33.954 33.918 1.00 51.47 73 GLY A C 1
ATOM 522 O O . GLY A 1 73 ? -5.547 33.639 33.235 1.00 51.47 73 GLY A O 1
ATOM 523 N N . GLY A 1 74 ? -3.329 33.635 33.621 1.00 59.28 74 GLY A N 1
ATOM 524 C CA . GLY A 1 74 ? -2.996 32.722 32.545 1.00 59.28 74 GLY A CA 1
ATOM 525 C C . GLY A 1 74 ? -3.197 31.284 32.969 1.00 59.28 74 GLY A C 1
ATOM 526 O O . GLY A 1 74 ? -3.033 30.979 34.140 1.00 59.28 74 GLY A O 1
ATOM 527 N N . ASP A 1 75 ? -3.410 30.433 31.979 1.00 53.97 75 ASP A N 1
ATOM 528 C CA . ASP A 1 75 ? -3.148 29.010 32.075 1.00 53.97 75 ASP A CA 1
ATOM 529 C C . ASP A 1 75 ? -2.530 28.592 30.736 1.00 53.97 75 ASP A C 1
ATOM 531 O O . ASP A 1 75 ? -3.148 28.665 29.672 1.00 53.97 75 ASP A O 1
ATOM 535 N N . PHE A 1 76 ? -1.234 28.270 30.794 1.00 54.47 76 PHE A N 1
ATOM 536 C CA . PHE A 1 76 ? -0.546 27.471 29.787 1.00 54.47 76 PHE A CA 1
ATOM 537 C C . PHE A 1 76 ? -1.101 26.049 29.903 1.00 54.47 76 PHE A C 1
ATOM 539 O O . PHE A 1 76 ? -0.475 25.184 30.514 1.00 54.47 76 PHE A O 1
ATOM 546 N N . ASP A 1 77 ? -2.280 25.829 29.338 1.00 58.09 77 ASP A N 1
ATOM 547 C CA . ASP A 1 77 ? -2.742 24.484 29.033 1.00 58.09 77 ASP A CA 1
ATOM 548 C C . ASP A 1 77 ? -2.112 24.068 27.703 1.00 58.09 77 ASP A C 1
ATOM 550 O O . ASP A 1 77 ? -2.300 24.708 26.668 1.00 58.09 77 ASP A O 1
ATOM 554 N N . TYR A 1 78 ? -1.258 23.054 27.833 1.00 44.56 78 TYR A N 1
ATOM 555 C CA . TYR A 1 78 ? -0.424 22.392 26.831 1.00 44.56 78 TYR A CA 1
ATOM 556 C C . TYR A 1 78 ? -1.069 22.241 25.445 1.00 44.56 78 TYR A C 1
ATOM 558 O O . TYR A 1 78 ? -2.214 21.740 25.371 1.00 44.56 78 TYR A O 1
#

Secondary structure (DSSP, 8-state):
-TT-TT-TT--S--SSS---TTTTT----HHHHHHHHHHHHHHHHHHHH------PPPP-------------------

Radius of gyration: 27.43 Å; chains: 1; bounding box: 30×51×70 Å

Foldseek 3Di:
DPPPPPDPDDPLPPDPDDDDCVVSVNDDDPCVVVVVVVVVVVVVVVVVPDPDDDDDDPDDPPPPPPDPDDDDDDDPPD

Sequence (78 aa):
KPGQEDLPCRPLIQNWGYEDLLAAGIVDPAKVTRSALQNAASIAGMVLTTECIVADLPEKKEAAPAAPGGGMGGDFDY

=== Feature glossary ===
A reading guide for the features in this record.

Start from the sequence.

  · Sequence gives the chain of amino acids in standard one-letter code (A=alanine, C=cysteine, …, Y=tyrosine), read N→C. It is the only feature that is directly encoded by the gene; all structural features are derived from the folded form of this sequence.

Fold it, and you get atomic coordinates and the backbone conformation that goes with them.

  · The mmCIF table is the protein's shape written out atom by atom. For each backbone N, Cα, C, and carbonyl O, it records an (x, y, z) coordinate triple in Å plus the residue type, chain letter, and residue number.

  · Backbone dihedral angles. Every residue except chain termini has a φ (preceding-C → N → Cα → C) and a ψ (N → Cα → C → next-N). They are reported in degrees following the IUPAC sign convention. Secondary structure is essentially a statement about which (φ, ψ) basin each residue occupies.

  · DSSP 8-state secondary structure assigns each residue one of H (α-helix), G (3₁₀-helix), I (π-helix), E (extended β-strand), B (isolated β-bridge), T (hydrogen-bonded turn), S (bend), or '-' (coil). The assignment is computed from backbone hydrogen-bond geometry via the Kabsch–Sander algorithm.

  · P-SEA three-state annotation labels each residue as helix, strand, or coil based purely on the geometry of the Cα trace. It serves as a fallback when the full backbone (and thus DSSP) is unavailable.

Summarize the fold with a handful of shape descriptors and a per-residue structural alphabet.

  · Radius of gyration (Rg) is the root-mean-square distance of Cα atoms from their centroid — a single number for overall size and compactness. A globular domain of N residues has Rg ≈ 2.2·N^0.38 Å; an extended or disordered chain has a much larger Rg. The Cα contact count is the number of residue pairs whose Cα atoms are within 8 Å and are more than four positions apart in sequence — a standard proxy for tertiary packing density. The bounding box is the smallest axis-aligned box enclosing all Cα atoms.

  · Foldseek's 3Di representation compresses backbone geometry into a per-residue letter drawn from a learned twenty-state alphabet. It captures the tertiary interaction pattern around each residue — which residues are packed against it in space, regardless of where they are in sequence.

  · Accessible surface area quantifies burial. A residue with SASA near zero is packed into the hydrophobic core; one with SASA >100 Å² sits on the surface. Computed here via the Shrake–Rupley numerical algorithm with a 1.4 Å probe.

Ask how reliable the model is.

  · For AlphaFold models, the B-factor field carries pLDDT — the model's own estimate of local accuracy on a 0–100 scale. Regions with pLDDT<50 should be treated as essentially unmodeled; they often correspond to intrinsically disordered segments.

  · For experimental (PDB) structures, the B-factor (temperature factor) quantifies the positional spread of each atom in the crystal — a combination of thermal vibration and static disorder — in units of Å². High B-factors mark flexible loops or poorly resolved regions; low B-factors mark the rigid, well-ordered core.

  · PAE(i, j) answers: if I align the predicted and true structures on residue i, how far off (in Å) do I expect residue j to be? A block-diagonal PAE matrix with low values on the blocks and high values off-diagonal is the signature of a multi-domain protein with confidently predicted domains but uncertain inter-domain orientation.

Place it in context: what it resembles, what it is annotated as, and how it looks.

  · Structural nearest neighbors (via Foldseek easy-search vs the PDB). Reported per hit: target PDB id, E-value, and alignment TM-score. A TM-score above ~0.5 is the conventional threshold for 'same fold'.

  · Functional annotations link the protein to curated databases. InterPro entries identify conserved domains and families by matching the sequence against member-database signatures (Pfam, PROSITE, CD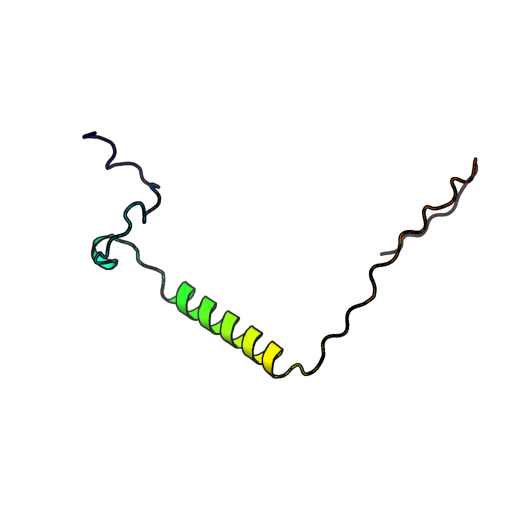D, …). Gene Ontology (GO) terms describe molecular function, biological process, and cellular component in a controlled vocabulary. CATH places the structure in a hierarchical fold classification (Class/Architecture/Topology/Homologous-superfamily). The organism is the source species.

  · Plot images: a contact map (which residues are close in 3D, as an N×N binary image), a Ramachandran scatter (backbone torsion angles, revealing secondary-structure composition at a glance), and — for AlphaFold structures — a PAE heatmap (pairwise prediction confidence).

  · Structure images are PyMOL renders from six orthogonal camera directions. Cartoon representation draws helices as coils and strands as arrows; sticks shows the backbone as bonds; surface shows the solvent-excluded envelope. Rainbow coloring maps sequence position to hue (blue→red, N→C); chain coloring assigns a distinct color per polypeptide.